Protein AF-A0A0A9WZD1-F1 (afdb_monomer)

Structure (mmCIF, N/CA/C/O backbone):
data_AF-A0A0A9WZD1-F1
#
_entry.id   AF-A0A0A9WZD1-F1
#
loop_
_atom_site.group_PDB
_atom_site.id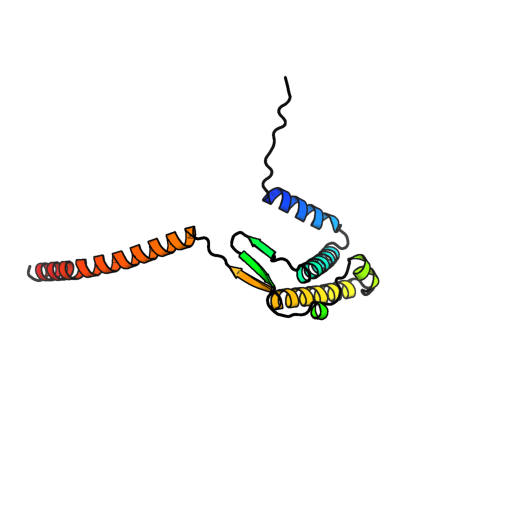
_atom_site.type_symbol
_atom_site.label_atom_id
_atom_site.label_alt_id
_atom_site.label_comp_id
_atom_site.label_asym_id
_atom_site.label_entity_id
_atom_site.label_seq_id
_atom_site.pdbx_PDB_ins_code
_atom_site.Cartn_x
_atom_site.Cartn_y
_atom_site.Cartn_z
_atom_site.occupancy
_atom_site.B_iso_or_equiv
_atom_site.auth_seq_id
_atom_site.auth_comp_id
_atom_site.auth_asym_id
_atom_site.auth_atom_id
_atom_site.pdbx_PDB_model_num
ATOM 1 N N . GLY A 1 1 ? -29.854 -39.584 -22.412 1.00 36.22 1 GLY A N 1
ATOM 2 C CA . GLY A 1 1 ? -29.454 -38.171 -22.484 1.00 36.22 1 GLY A CA 1
ATOM 3 C C . GLY A 1 1 ? -28.720 -37.845 -21.212 1.00 36.22 1 GLY A C 1
ATOM 4 O O . GLY A 1 1 ? -29.290 -38.052 -20.152 1.00 36.22 1 GLY A O 1
ATOM 5 N N . TYR A 1 2 ? -27.455 -37.452 -21.316 1.00 31.97 2 TYR A N 1
ATOM 6 C CA . TYR A 1 2 ? -26.683 -36.944 -20.183 1.00 31.97 2 TYR A CA 1
ATOM 7 C C . TYR A 1 2 ? -26.911 -35.430 -20.087 1.00 31.97 2 TYR A C 1
ATOM 9 O O . TYR A 1 2 ? -26.923 -34.781 -21.136 1.00 31.97 2 TYR A O 1
ATOM 17 N N . PRO A 1 3 ? -27.119 -34.861 -18.890 1.00 45.84 3 PRO A N 1
ATOM 18 C CA . PRO A 1 3 ? -27.197 -33.418 -18.734 1.00 45.84 3 PRO A CA 1
ATOM 19 C C . PRO A 1 3 ? -25.802 -32.812 -18.919 1.00 45.84 3 PRO A C 1
ATOM 21 O O . PRO A 1 3 ? -24.829 -33.246 -18.305 1.00 45.84 3 PRO A O 1
ATOM 24 N N . THR A 1 4 ? -25.716 -31.819 -19.796 1.00 37.06 4 THR A N 1
ATOM 25 C CA . THR A 1 4 ? -24.568 -30.928 -19.952 1.00 37.06 4 THR A CA 1
ATOM 26 C C . THR A 1 4 ? -24.529 -29.980 -18.758 1.00 37.06 4 THR A C 1
ATOM 28 O O . THR A 1 4 ? -25.294 -29.017 -18.716 1.00 37.06 4 THR A O 1
ATOM 31 N N . THR A 1 5 ? -23.662 -30.246 -17.782 1.00 39.97 5 THR A N 1
ATOM 32 C CA . THR A 1 5 ? -23.245 -29.215 -16.828 1.00 39.97 5 THR A CA 1
ATOM 33 C C . THR A 1 5 ? -22.364 -28.246 -17.601 1.00 39.97 5 THR A C 1
ATOM 35 O O . THR A 1 5 ? -21.304 -28.622 -18.095 1.00 39.97 5 THR A O 1
ATOM 38 N N . GLN A 1 6 ? -22.864 -27.032 -17.797 1.00 39.34 6 GLN A N 1
ATOM 39 C CA . GLN A 1 6 ? -22.106 -25.929 -18.362 1.00 39.34 6 GLN A CA 1
ATOM 40 C C . GLN A 1 6 ? -20.984 -25.587 -17.371 1.00 39.34 6 GLN A C 1
ATOM 42 O O . GLN A 1 6 ? -21.258 -25.104 -16.276 1.00 39.34 6 GLN A O 1
ATOM 47 N N . GLU A 1 7 ? -19.736 -25.890 -17.728 1.00 46.19 7 GLU A N 1
ATOM 48 C CA . GLU A 1 7 ? -18.563 -25.234 -17.146 1.00 46.19 7 GLU A CA 1
ATOM 49 C C . GLU A 1 7 ? -18.595 -23.777 -17.618 1.00 46.19 7 GLU A C 1
ATOM 51 O O . GLU A 1 7 ? -18.095 -23.440 -18.693 1.00 46.19 7 GLU A O 1
ATOM 56 N N . GLU A 1 8 ? -19.250 -22.910 -16.845 1.00 46.22 8 GLU A N 1
ATOM 57 C CA . GLU A 1 8 ? -18.926 -21.489 -16.878 1.00 46.22 8 GLU A CA 1
ATOM 58 C C . GLU A 1 8 ? -17.506 -21.360 -16.331 1.00 46.22 8 GLU A C 1
ATOM 60 O O . GLU A 1 8 ? -17.254 -21.584 -15.149 1.00 46.22 8 GLU A O 1
ATOM 65 N N . ALA A 1 9 ? -16.561 -21.074 -17.223 1.00 47.09 9 ALA A N 1
ATOM 66 C CA . ALA A 1 9 ? -15.221 -20.668 -16.850 1.00 47.09 9 ALA A CA 1
ATOM 67 C C . ALA A 1 9 ? -15.330 -19.324 -16.118 1.00 47.09 9 ALA A C 1
ATOM 69 O O . ALA A 1 9 ? -15.285 -18.273 -16.759 1.00 47.09 9 ALA A O 1
ATOM 70 N N . SER A 1 10 ? -15.522 -19.359 -14.795 1.00 48.28 10 SER A N 1
ATOM 71 C CA . SER A 1 10 ? -15.347 -18.177 -13.961 1.00 48.28 10 SER A CA 1
ATOM 72 C C . SER A 1 10 ? -13.922 -17.688 -14.182 1.00 48.28 10 SER A C 1
ATOM 74 O O . SER A 1 10 ? -12.945 -18.443 -14.126 1.00 48.28 10 SER A O 1
ATOM 76 N N . SER A 1 11 ? -13.794 -16.428 -14.577 1.00 64.25 11 SER A N 1
ATOM 77 C CA . SER A 1 11 ? -12.483 -15.844 -14.799 1.00 64.25 11 SER A CA 1
ATOM 78 C C . SER A 1 11 ? -11.710 -15.823 -13.467 1.00 64.25 11 SER A C 1
ATOM 80 O O . SER A 1 11 ? -12.313 -15.610 -12.415 1.00 64.25 11 SER A O 1
ATOM 82 N N . PRO A 1 12 ? -10.369 -15.963 -13.463 1.00 69.38 12 PRO A N 1
ATOM 83 C CA . PRO A 1 12 ? -9.560 -15.867 -12.237 1.00 69.38 12 PRO A CA 1
ATOM 84 C C . PRO A 1 12 ? -9.791 -14.568 -11.445 1.00 69.38 12 PRO A C 1
ATOM 86 O O . PRO A 1 12 ? -9.537 -14.497 -10.243 1.00 69.38 12 PRO A O 1
ATOM 89 N N . LEU A 1 13 ? -10.271 -13.529 -12.134 1.00 76.88 13 LEU A N 1
ATOM 90 C CA . LEU A 1 13 ? -10.695 -12.267 -11.544 1.00 76.88 13 LEU A CA 1
ATOM 91 C C . LEU A 1 13 ? -11.972 -12.422 -10.710 1.00 76.88 13 LEU A C 1
ATOM 93 O O . LEU A 1 13 ? -12.001 -11.915 -9.593 1.00 76.88 13 LEU A O 1
ATOM 97 N N . GLU A 1 14 ? -12.997 -13.120 -11.203 1.00 78.88 14 GLU A N 1
ATOM 98 C CA . GLU A 1 14 ? -14.258 -13.346 -10.478 1.00 78.88 14 GLU A CA 1
ATOM 99 C C . GLU A 1 14 ? -14.034 -14.143 -9.190 1.00 78.88 14 GLU A C 1
ATOM 101 O O . GLU A 1 14 ? -14.507 -13.731 -8.132 1.00 78.88 14 GLU A O 1
ATOM 106 N N . ASP A 1 15 ? -13.208 -15.190 -9.236 1.00 83.25 15 ASP A N 1
ATOM 107 C CA . ASP A 1 15 ? -12.846 -15.969 -8.044 1.00 83.25 15 ASP A CA 1
ATOM 108 C C . ASP A 1 15 ? -12.095 -15.112 -7.002 1.00 83.25 15 ASP A C 1
ATOM 110 O O . ASP A 1 15 ? -12.287 -15.248 -5.783 1.00 83.25 15 ASP A O 1
ATOM 114 N N . GLY A 1 16 ? -11.243 -14.195 -7.477 1.00 82.50 16 GLY A N 1
ATOM 115 C CA . GLY A 1 16 ? -10.527 -13.229 -6.647 1.00 82.50 16 GLY A CA 1
ATOM 116 C C . GLY A 1 16 ? -11.459 -12.202 -6.001 1.00 82.50 16 GLY A C 1
ATOM 117 O O . GLY A 1 16 ? -11.341 -11.930 -4.802 1.00 82.50 16 GLY A O 1
ATOM 118 N N . PHE A 1 17 ? -12.418 -11.674 -6.766 1.00 88.31 17 PHE A N 1
ATOM 119 C CA . PHE A 1 17 ? -13.430 -10.743 -6.268 1.00 88.31 17 PHE A CA 1
ATOM 120 C C . PHE A 1 17 ? -14.358 -11.401 -5.248 1.00 88.31 17 PHE A C 1
ATOM 122 O O . PHE A 1 17 ? -14.597 -10.815 -4.193 1.00 88.31 17 PHE A O 1
ATOM 129 N N . ASP A 1 18 ? -14.805 -12.631 -5.492 1.00 87.88 18 ASP A N 1
ATOM 130 C CA . ASP A 1 18 ? -15.631 -13.392 -4.554 1.00 87.88 18 ASP A CA 1
ATOM 131 C C . ASP A 1 18 ? -14.901 -13.674 -3.241 1.00 87.88 18 ASP A C 1
ATOM 133 O O . ASP A 1 18 ? -15.477 -13.570 -2.154 1.00 87.88 18 ASP A O 1
ATOM 137 N N . SER A 1 19 ? -13.616 -14.014 -3.322 1.00 86.62 19 SER A N 1
ATOM 138 C CA . SER A 1 19 ? -12.786 -14.262 -2.143 1.00 86.62 19 SER A CA 1
ATOM 139 C C . SER A 1 19 ? -12.568 -12.987 -1.328 1.00 86.62 19 SER A C 1
ATOM 141 O O . SER A 1 19 ? -12.721 -13.003 -0.104 1.00 86.62 19 SER A O 1
ATOM 143 N N . ALA A 1 20 ? -12.269 -11.869 -1.995 1.00 86.00 20 ALA A N 1
ATOM 144 C CA . ALA A 1 20 ? -12.147 -10.566 -1.348 1.00 86.00 20 ALA A CA 1
ATOM 145 C C . ALA A 1 20 ? -13.479 -10.131 -0.722 1.00 86.00 20 ALA A C 1
ATOM 147 O O . ALA A 1 20 ? -13.511 -9.685 0.423 1.00 86.00 20 ALA A O 1
ATOM 148 N N . TYR A 1 21 ? -14.593 -10.329 -1.427 1.00 87.19 21 TYR A N 1
ATOM 149 C CA . TYR A 1 21 ? -15.923 -9.997 -0.933 1.00 87.19 21 TYR A CA 1
ATOM 150 C C . TYR A 1 21 ? -16.301 -10.820 0.303 1.00 87.19 21 TYR A C 1
ATOM 152 O O . TYR A 1 21 ? -16.738 -10.253 1.303 1.00 87.19 21 TYR A O 1
ATOM 160 N N . LYS A 1 22 ? -16.052 -12.136 0.294 1.00 86.06 22 LYS A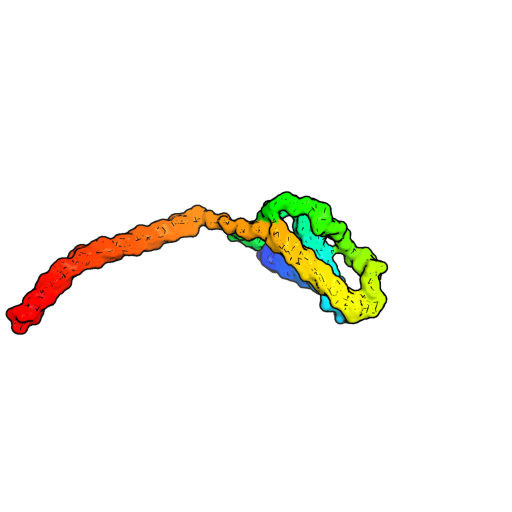 N 1
ATOM 161 C CA . LYS A 1 22 ? -16.246 -13.012 1.465 1.00 86.06 22 LYS A CA 1
ATOM 162 C C . LYS A 1 22 ? -15.367 -12.589 2.642 1.00 86.06 22 LYS A C 1
ATOM 164 O O . LYS A 1 22 ? -15.824 -12.582 3.786 1.00 86.06 22 LYS A O 1
ATOM 169 N N . TRP A 1 23 ? -14.120 -12.200 2.375 1.00 87.00 23 TRP A N 1
ATOM 170 C CA . TRP A 1 23 ? -13.216 -11.684 3.402 1.00 87.00 23 TRP A CA 1
ATOM 171 C C . TRP A 1 23 ? -13.730 -10.376 4.012 1.00 87.00 23 TRP A C 1
ATOM 173 O O . TRP A 1 23 ? -13.670 -10.209 5.225 1.00 87.00 23 TRP A O 1
ATOM 183 N N . VAL A 1 24 ? -14.297 -9.477 3.209 1.00 86.88 24 VAL A N 1
ATOM 184 C CA . VAL A 1 24 ? -14.895 -8.227 3.692 1.00 86.88 24 VAL A CA 1
ATOM 185 C C . VAL A 1 24 ? -16.194 -8.487 4.466 1.00 86.88 24 VAL A C 1
ATOM 187 O O . VAL A 1 24 ? -16.355 -7.989 5.579 1.00 86.88 24 VAL A O 1
ATOM 190 N N . GLN A 1 25 ? -17.100 -9.317 3.939 1.00 85.62 25 GLN A N 1
ATOM 191 C CA . GLN A 1 25 ? -18.352 -9.682 4.617 1.00 85.62 25 GLN A CA 1
ATOM 192 C C . GLN A 1 25 ? -18.118 -10.345 5.976 1.00 85.62 25 GLN A C 1
ATOM 194 O O . GLN A 1 25 ? -18.899 -10.155 6.907 1.00 85.62 25 GLN A O 1
ATOM 199 N N . GLY A 1 26 ? -17.019 -11.089 6.121 1.00 83.62 26 GLY A N 1
ATOM 200 C CA . GLY A 1 26 ? -16.656 -11.716 7.385 1.00 83.62 26 GLY A CA 1
ATOM 201 C C . GLY A 1 26 ? -16.361 -10.738 8.529 1.00 83.62 26 GLY A C 1
ATOM 202 O O . GLY A 1 26 ? -16.072 -11.220 9.621 1.00 83.62 26 GLY A O 1
ATOM 203 N N . CYS A 1 27 ? -16.379 -9.418 8.303 1.00 83.25 27 CYS A N 1
ATOM 204 C CA . CYS A 1 27 ? -16.178 -8.405 9.340 1.00 83.25 27 CYS A CA 1
ATOM 205 C C . CYS A 1 27 ? -17.455 -7.903 10.038 1.00 83.25 27 CYS A C 1
ATOM 207 O O . CYS A 1 27 ? -17.337 -7.224 11.055 1.00 83.25 27 CYS A O 1
ATOM 209 N N . GLY A 1 28 ? -18.656 -8.280 9.583 1.00 79.88 28 GLY A N 1
ATOM 210 C CA . GLY A 1 28 ? -19.920 -7.874 10.218 1.00 79.88 28 GLY A CA 1
ATOM 211 C C . GLY A 1 28 ? -20.168 -6.353 10.240 1.00 79.88 28 GLY A C 1
ATOM 212 O O . GLY A 1 28 ? -19.312 -5.557 9.866 1.00 79.88 28 GLY A O 1
AT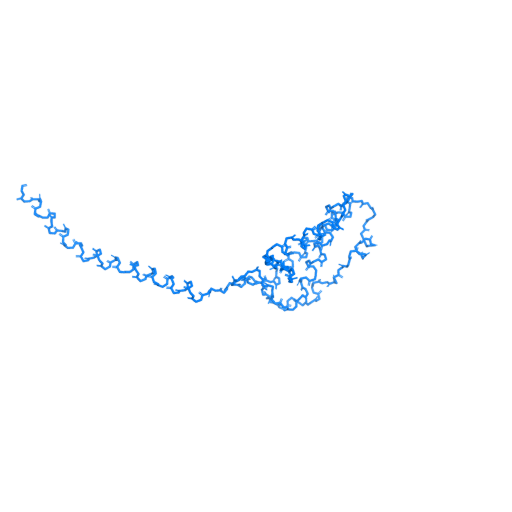OM 213 N N . ASP A 1 29 ? -21.362 -5.935 10.677 1.00 73.75 29 ASP A N 1
ATOM 214 C CA . ASP A 1 29 ? -21.805 -4.535 10.523 1.00 73.75 29 ASP A CA 1
ATOM 215 C C . ASP A 1 29 ? -21.362 -3.587 11.649 1.00 73.75 29 ASP A C 1
ATOM 217 O O . ASP A 1 29 ? -21.203 -2.390 11.420 1.00 73.75 29 ASP A O 1
ATOM 221 N N . LYS A 1 30 ? -21.197 -4.082 12.884 1.00 64.69 30 LYS A N 1
ATOM 222 C CA . LYS A 1 30 ? -21.066 -3.204 14.066 1.00 64.69 30 LYS A CA 1
ATOM 223 C C . LYS A 1 30 ? -19.681 -2.587 14.255 1.00 64.69 30 LYS A C 1
ATOM 225 O O . LYS A 1 30 ? -19.602 -1.517 14.837 1.00 64.69 30 LYS A O 1
ATOM 230 N N . ASP A 1 31 ? -18.637 -3.200 13.703 1.00 77.62 31 ASP A N 1
ATOM 231 C CA . ASP A 1 31 ? -17.243 -2.746 13.829 1.00 77.62 31 ASP A CA 1
ATOM 232 C C . ASP A 1 31 ? -16.459 -3.011 12.537 1.00 77.62 31 ASP A C 1
ATOM 234 O O . ASP A 1 31 ? -15.293 -3.414 12.546 1.00 77.62 31 ASP A O 1
ATOM 238 N N . PHE A 1 32 ? -17.122 -2.805 11.397 1.00 86.50 32 PHE A N 1
ATOM 239 C CA . PHE A 1 32 ? -16.599 -3.146 10.076 1.00 86.50 32 PHE A CA 1
ATOM 240 C C . PHE A 1 32 ? -15.214 -2.537 9.809 1.00 86.50 32 PHE A C 1
ATOM 242 O O . PHE A 1 32 ? -14.290 -3.240 9.401 1.00 86.50 32 PHE A O 1
ATOM 249 N N . GLY A 1 33 ? -15.056 -1.236 10.084 1.00 87.19 33 GLY A N 1
ATOM 250 C CA . GLY A 1 33 ? -13.799 -0.517 9.866 1.00 87.19 33 GLY A CA 1
ATOM 251 C C . GLY A 1 33 ? -12.660 -1.061 10.726 1.00 87.19 33 GLY A C 1
ATOM 252 O O . GLY A 1 33 ? -11.588 -1.369 10.206 1.00 87.19 33 GLY A O 1
ATOM 253 N N . LEU A 1 34 ? -12.915 -1.256 12.020 1.00 87.62 34 LEU A N 1
ATOM 254 C CA . LEU A 1 34 ? -11.927 -1.785 12.955 1.00 87.62 34 LEU A CA 1
ATOM 255 C C . LEU A 1 34 ? -11.532 -3.223 12.598 1.00 87.62 34 LEU A C 1
ATOM 257 O O . LEU A 1 34 ? -10.345 -3.528 12.522 1.00 87.62 34 LEU A O 1
ATOM 261 N N . CYS A 1 35 ? -12.499 -4.102 12.314 1.00 89.00 35 CYS A N 1
ATOM 262 C CA . CYS A 1 35 ? -12.218 -5.472 11.881 1.00 89.00 35 CYS A CA 1
ATOM 263 C C . CYS A 1 35 ? -11.343 -5.503 10.626 1.00 89.00 35 CYS A C 1
ATOM 265 O O . CYS A 1 35 ? -10.351 -6.234 10.569 1.00 89.00 35 CYS A O 1
ATOM 267 N N . LEU A 1 36 ? -11.662 -4.663 9.641 1.00 91.06 36 LEU A N 1
ATOM 268 C CA . LEU A 1 36 ? -10.919 -4.609 8.392 1.00 91.06 36 LEU A CA 1
ATOM 269 C C . LEU A 1 36 ? -9.484 -4.116 8.615 1.00 91.06 36 LEU A C 1
ATOM 271 O O . LEU A 1 36 ? -8.554 -4.697 8.056 1.00 91.06 36 LEU A O 1
ATOM 275 N N . LYS A 1 37 ? -9.282 -3.126 9.497 1.00 91.31 37 LYS A N 1
ATOM 276 C CA . LYS A 1 37 ? -7.946 -2.682 9.924 1.00 91.31 37 LYS A CA 1
ATOM 277 C C . LYS A 1 37 ? -7.170 -3.798 10.631 1.00 91.31 37 LYS A C 1
ATOM 279 O O . LYS A 1 37 ? -6.010 -4.025 10.296 1.00 91.31 37 LYS A O 1
ATOM 284 N N . MET A 1 38 ? -7.794 -4.533 11.557 1.00 89.25 38 MET A N 1
ATOM 285 C CA . MET A 1 38 ? -7.144 -5.650 12.260 1.00 89.25 38 MET A CA 1
ATOM 286 C C . MET A 1 38 ? -6.727 -6.759 11.286 1.00 89.25 38 MET A C 1
ATOM 288 O O . MET A 1 38 ? -5.586 -7.223 11.324 1.00 89.25 38 MET A O 1
ATOM 292 N N . ARG A 1 39 ? -7.607 -7.139 10.353 1.00 90.75 39 ARG A N 1
ATOM 293 C CA . ARG A 1 39 ? -7.274 -8.140 9.333 1.00 90.75 39 ARG A CA 1
ATOM 294 C C . ARG A 1 39 ? -6.212 -7.653 8.356 1.00 90.75 39 ARG A C 1
ATOM 296 O O . ARG A 1 39 ? -5.342 -8.439 7.980 1.00 90.75 39 ARG A O 1
ATOM 303 N N . ALA A 1 40 ? -6.258 -6.380 7.960 1.00 91.06 40 ALA A N 1
ATOM 304 C CA . ALA A 1 40 ? -5.228 -5.764 7.131 1.00 91.06 40 ALA A CA 1
ATOM 305 C C . ALA A 1 40 ? -3.868 -5.792 7.838 1.00 91.06 40 ALA A C 1
ATOM 307 O O . ALA A 1 40 ? -2.880 -6.207 7.235 1.00 91.06 40 ALA A O 1
ATOM 308 N N . LEU A 1 41 ? -3.823 -5.451 9.130 1.00 89.88 41 LEU A N 1
ATOM 309 C CA . LEU A 1 41 ? -2.604 -5.520 9.933 1.00 89.88 41 LEU A CA 1
ATOM 310 C C . LEU A 1 41 ? -2.044 -6.942 9.954 1.00 89.88 41 LEU A C 1
ATOM 312 O O . LEU A 1 41 ? -0.879 -7.146 9.619 1.00 89.88 41 LEU A O 1
ATOM 316 N N . THR A 1 42 ? -2.876 -7.938 10.267 1.00 89.06 42 THR A N 1
ATOM 317 C CA . THR A 1 42 ? -2.453 -9.342 10.263 1.00 89.06 42 THR A CA 1
ATOM 318 C C . THR A 1 42 ? -1.987 -9.798 8.873 1.00 89.06 42 THR A C 1
ATOM 320 O O . THR A 1 42 ? -1.053 -10.596 8.761 1.00 89.06 42 THR A O 1
ATOM 323 N N . TYR A 1 43 ? -2.610 -9.309 7.799 1.00 89.62 43 TYR A N 1
ATOM 324 C CA . TYR A 1 43 ? -2.199 -9.617 6.431 1.00 89.62 43 TYR A CA 1
ATOM 325 C C . TYR A 1 43 ? -0.815 -9.043 6.105 1.00 89.62 43 TYR A C 1
ATOM 327 O O . TYR A 1 43 ? 0.055 -9.788 5.652 1.00 89.62 43 TYR A O 1
ATOM 335 N N . VAL A 1 44 ? -0.578 -7.759 6.392 1.00 89.62 44 VAL A N 1
ATOM 336 C CA . VAL A 1 44 ? 0.724 -7.104 6.175 1.00 89.62 44 VAL A CA 1
ATOM 337 C C . VAL A 1 44 ? 1.809 -7.759 7.033 1.00 89.62 44 VAL A C 1
ATOM 339 O O . VAL A 1 44 ? 2.898 -8.047 6.537 1.00 89.62 44 VAL A O 1
ATOM 342 N N . ASP A 1 45 ? 1.496 -8.102 8.284 1.00 88.31 45 ASP A N 1
ATOM 343 C CA . ASP A 1 45 ? 2.402 -8.842 9.167 1.00 88.31 45 ASP A CA 1
ATOM 344 C C . ASP A 1 45 ? 2.815 -10.193 8.584 1.00 88.31 45 ASP A C 1
ATOM 346 O O . ASP A 1 45 ? 3.982 -10.590 8.668 1.00 88.31 45 ASP A O 1
ATOM 350 N N . ARG A 1 46 ? 1.872 -10.918 7.975 1.00 87.00 46 ARG A N 1
ATOM 351 C CA . ARG A 1 46 ? 2.171 -12.172 7.274 1.00 87.00 46 ARG A CA 1
ATOM 352 C C . ARG A 1 46 ? 3.002 -11.917 6.019 1.00 87.00 46 ARG A C 1
ATOM 354 O O . ARG A 1 46 ? 3.960 -12.656 5.794 1.00 87.00 46 ARG A O 1
ATOM 361 N N . ALA A 1 47 ? 2.680 -10.884 5.241 1.00 85.81 47 ALA A N 1
ATOM 362 C CA . ALA A 1 47 ? 3.397 -10.527 4.017 1.00 85.81 47 ALA A CA 1
ATOM 363 C C . ALA A 1 47 ? 4.874 -10.190 4.291 1.00 85.81 47 ALA A C 1
ATOM 365 O O . ALA A 1 47 ? 5.750 -10.763 3.653 1.00 85.81 47 ALA A O 1
ATOM 366 N N . LEU A 1 48 ? 5.166 -9.398 5.330 1.00 84.38 48 LEU A N 1
ATOM 367 C CA . LEU A 1 48 ? 6.525 -9.062 5.801 1.00 84.38 48 LEU A CA 1
ATOM 368 C C . LEU A 1 48 ? 7.434 -10.274 6.086 1.00 84.38 48 LEU A C 1
ATOM 370 O O . LEU A 1 48 ? 8.665 -10.162 6.177 1.00 84.38 48 LEU A O 1
ATOM 374 N N . ARG A 1 49 ? 6.825 -11.436 6.323 1.00 79.94 49 ARG A N 1
ATOM 375 C CA . ARG A 1 49 ? 7.496 -12.662 6.764 1.00 79.94 49 ARG A CA 1
ATOM 376 C C . ARG A 1 49 ? 7.609 -13.708 5.673 1.00 79.94 49 ARG A C 1
ATOM 378 O O . ARG A 1 49 ? 8.365 -14.666 5.859 1.00 79.94 49 ARG A O 1
ATOM 385 N N . ARG A 1 50 ? 6.873 -13.550 4.572 1.00 81.19 50 ARG A N 1
ATOM 386 C CA . ARG A 1 50 ? 7.010 -14.441 3.426 1.00 81.19 50 ARG A CA 1
ATOM 387 C C . ARG A 1 50 ? 8.441 -14.310 2.884 1.00 81.19 50 ARG A C 1
ATOM 389 O O . ARG A 1 50 ? 8.949 -13.195 2.765 1.00 81.19 50 ARG A O 1
ATOM 396 N N . PRO A 1 51 ? 9.141 -15.433 2.663 1.00 69.88 51 PRO A N 1
ATOM 397 C CA . PRO A 1 51 ? 10.439 -15.411 1.998 1.00 69.88 51 PRO A CA 1
ATOM 398 C C . PRO A 1 51 ? 10.295 -15.225 0.483 1.00 69.88 51 PRO A C 1
ATOM 400 O O . PRO A 1 51 ? 11.259 -14.843 -0.170 1.00 69.88 51 PRO A O 1
ATOM 403 N N . ASP A 1 52 ? 9.108 -15.511 -0.050 1.00 76.44 52 ASP A N 1
ATOM 404 C CA . ASP A 1 52 ? 8.824 -15.533 -1.476 1.00 76.44 52 ASP A CA 1
ATOM 405 C C . ASP A 1 52 ? 8.582 -14.123 -2.022 1.00 76.44 52 ASP A C 1
ATOM 407 O O . ASP A 1 52 ? 8.059 -13.248 -1.326 1.00 76.44 52 ASP A O 1
ATOM 411 N N . ASN A 1 53 ? 8.940 -13.920 -3.290 1.00 82.19 53 ASN A N 1
ATOM 412 C CA . ASN A 1 53 ? 8.617 -12.696 -4.014 1.00 82.19 53 ASN A CA 1
ATOM 413 C C . ASN A 1 53 ? 7.098 -12.586 -4.181 1.00 82.19 53 ASN A C 1
ATOM 415 O O . ASN A 1 53 ? 6.425 -13.572 -4.480 1.00 82.19 53 ASN A O 1
ATOM 419 N N . ILE A 1 54 ? 6.563 -11.380 -4.010 1.00 85.69 54 ILE A N 1
ATOM 420 C CA . ILE A 1 54 ? 5.132 -11.126 -4.177 1.00 85.69 54 ILE A CA 1
ATOM 421 C C . ILE A 1 54 ? 4.915 -10.671 -5.618 1.00 85.69 54 ILE A C 1
ATOM 423 O O . ILE A 1 54 ? 5.232 -9.536 -5.973 1.00 85.69 54 ILE A O 1
ATOM 427 N N . GLU A 1 55 ? 4.402 -11.563 -6.459 1.00 86.31 55 GLU A N 1
ATOM 428 C CA . GLU A 1 55 ? 3.989 -11.236 -7.825 1.00 86.31 55 GLU A CA 1
ATOM 429 C C . GLU A 1 55 ? 2.676 -10.449 -7.778 1.00 86.31 55 GLU A C 1
ATOM 431 O O . GLU A 1 55 ? 1.664 -10.933 -7.273 1.00 86.31 55 GLU A O 1
ATOM 436 N N . VAL A 1 56 ? 2.709 -9.201 -8.248 1.00 86.56 56 VAL A N 1
ATOM 437 C CA . VAL A 1 56 ? 1.538 -8.310 -8.248 1.00 86.56 56 VAL A CA 1
ATOM 438 C C . VAL A 1 56 ? 0.772 -8.464 -9.556 1.00 86.56 56 VAL A C 1
ATOM 440 O O . VAL A 1 56 ? -0.452 -8.542 -9.566 1.00 86.56 56 VAL A O 1
ATOM 443 N N . THR A 1 57 ? 1.502 -8.486 -10.667 1.00 86.38 57 THR A N 1
ATOM 444 C CA . THR A 1 57 ? 0.978 -8.723 -12.012 1.00 86.38 57 THR A CA 1
ATOM 445 C C . THR A 1 57 ? 2.112 -9.217 -12.907 1.00 86.38 57 THR A C 1
ATOM 447 O O . THR A 1 57 ? 3.270 -9.259 -12.479 1.00 86.38 57 THR A O 1
ATOM 450 N N . ASP A 1 58 ? 1.801 -9.580 -14.148 1.00 84.62 58 ASP A N 1
ATOM 451 C CA . ASP A 1 58 ? 2.811 -10.009 -15.107 1.00 84.62 58 ASP A CA 1
ATOM 452 C C . ASP A 1 58 ? 3.885 -8.926 -15.290 1.00 84.62 58 ASP A C 1
ATOM 454 O O . ASP A 1 58 ? 3.601 -7.751 -15.539 1.00 84.62 58 ASP A O 1
ATOM 458 N N . GLY A 1 59 ? 5.139 -9.321 -15.083 1.00 82.94 59 GLY A N 1
ATOM 459 C CA . GLY A 1 59 ? 6.287 -8.424 -15.125 1.00 82.94 59 GLY A CA 1
ATOM 460 C C . GLY A 1 59 ? 6.438 -7.463 -13.937 1.00 82.94 59 GLY A C 1
ATOM 461 O O . GLY A 1 59 ? 7.376 -6.669 -13.952 1.00 82.94 59 GLY A O 1
ATOM 462 N N . VAL A 1 60 ? 5.593 -7.508 -12.900 1.00 89.69 60 VAL A N 1
ATOM 463 C CA . VAL A 1 60 ? 5.734 -6.663 -11.697 1.00 89.69 60 VAL A CA 1
ATOM 464 C C . VAL A 1 60 ? 5.737 -7.522 -10.438 1.00 89.69 60 VAL A C 1
ATOM 466 O O . VAL A 1 60 ? 4.726 -8.109 -10.055 1.00 89.69 60 VAL A O 1
ATOM 469 N N . SER A 1 61 ? 6.867 -7.535 -9.739 1.00 90.56 61 SER A N 1
ATOM 470 C CA . SER A 1 61 ? 7.035 -8.284 -8.492 1.00 90.56 61 SER A CA 1
ATOM 471 C C . SER A 1 61 ? 7.661 -7.420 -7.408 1.00 90.56 61 SER A C 1
ATOM 473 O O . SER A 1 61 ? 8.580 -6.654 -7.680 1.00 90.56 61 SER A O 1
ATOM 475 N N . LEU A 1 62 ? 7.214 -7.567 -6.169 1.00 89.38 62 LEU A N 1
ATOM 476 C CA . LEU A 1 62 ? 7.876 -7.008 -4.997 1.00 89.38 62 LEU A CA 1
ATOM 477 C C . LEU A 1 62 ? 8.872 -8.043 -4.477 1.00 89.38 62 LEU A C 1
ATOM 479 O O . LEU A 1 62 ? 8.499 -9.149 -4.084 1.00 89.38 62 LEU A O 1
ATOM 483 N N . VAL A 1 63 ? 10.148 -7.679 -4.499 1.00 88.62 63 VAL A N 1
ATOM 484 C CA . VAL A 1 63 ? 11.267 -8.533 -4.106 1.00 88.62 63 VAL A CA 1
ATOM 485 C C . VAL A 1 63 ? 11.826 -8.008 -2.801 1.00 88.62 63 VAL A C 1
ATOM 487 O O . VAL A 1 63 ? 12.090 -6.814 -2.669 1.00 88.62 63 VAL A O 1
ATOM 490 N N . ARG A 1 64 ? 12.037 -8.894 -1.832 1.00 84.69 64 ARG A N 1
ATOM 491 C CA . ARG A 1 64 ? 12.657 -8.510 -0.568 1.00 84.69 64 ARG A CA 1
ATOM 492 C C . ARG A 1 64 ? 14.097 -8.060 -0.812 1.00 84.69 64 ARG A C 1
ATOM 494 O O . ARG A 1 64 ? 14.910 -8.805 -1.355 1.00 84.69 64 ARG A O 1
ATOM 501 N N . THR A 1 65 ? 14.418 -6.850 -0.384 1.00 74.62 65 THR A N 1
ATOM 502 C CA . THR A 1 65 ? 15.734 -6.236 -0.545 1.00 74.62 65 THR A CA 1
ATOM 503 C C . THR A 1 65 ? 16.266 -5.799 0.805 1.00 74.62 65 THR A C 1
ATOM 505 O O . THR A 1 65 ? 15.646 -4.996 1.492 1.00 74.62 65 THR A O 1
ATOM 508 N N . GLY A 1 66 ? 17.436 -6.317 1.165 1.00 62.81 66 GLY A N 1
ATOM 509 C CA . GLY A 1 66 ? 18.150 -5.945 2.380 1.00 62.81 66 GLY A CA 1
ATOM 510 C C . GLY A 1 66 ? 18.125 -7.016 3.467 1.00 62.81 66 GLY A C 1
ATOM 511 O O . GLY A 1 66 ? 17.183 -7.798 3.606 1.00 62.81 66 GLY A O 1
ATOM 512 N N . GLU A 1 67 ? 19.179 -7.003 4.280 1.00 56.06 67 GLU A N 1
ATOM 513 C CA . GLU A 1 67 ? 19.301 -7.754 5.532 1.00 56.06 67 GLU A CA 1
ATOM 514 C C . GLU A 1 67 ? 18.436 -7.135 6.643 1.00 56.06 67 GLU A C 1
ATOM 516 O O . GLU A 1 67 ? 18.858 -7.060 7.794 1.00 56.06 67 GLU A O 1
ATOM 521 N N . VAL A 1 68 ? 17.220 -6.663 6.329 1.00 55.56 68 VAL A N 1
ATOM 522 C CA . VAL A 1 68 ? 16.254 -6.315 7.377 1.00 55.56 68 VAL A CA 1
ATOM 523 C C . VAL A 1 68 ? 15.903 -7.634 8.050 1.00 55.56 68 VAL A C 1
ATOM 525 O O . VAL A 1 68 ? 15.111 -8.437 7.532 1.00 55.56 68 VAL A O 1
ATOM 528 N N . SER A 1 69 ? 16.615 -7.917 9.142 1.00 56.00 69 SER A N 1
ATOM 529 C CA . SER A 1 69 ? 16.536 -9.174 9.859 1.00 56.00 69 SER A CA 1
ATOM 530 C C . SER A 1 69 ? 15.084 -9.391 10.266 1.00 56.00 69 SER A C 1
ATOM 532 O O . SER A 1 69 ? 14.351 -8.453 10.590 1.00 56.00 69 SER A O 1
ATOM 534 N N . ARG A 1 70 ? 14.623 -10.648 10.231 1.00 59.34 70 ARG A N 1
ATOM 535 C CA . ARG A 1 70 ? 13.259 -11.018 10.666 1.00 59.34 70 ARG A CA 1
ATOM 536 C C . ARG A 1 70 ? 12.917 -10.468 12.063 1.00 59.34 70 ARG A C 1
ATOM 538 O O . ARG A 1 70 ? 11.743 -10.351 12.395 1.00 59.34 70 ARG A O 1
ATOM 545 N N . GLU A 1 71 ? 13.940 -10.118 12.833 1.00 58.03 71 GLU A N 1
ATOM 546 C CA . GLU A 1 71 ? 13.916 -9.519 14.162 1.00 58.03 71 GLU A CA 1
ATOM 547 C C . GLU A 1 71 ? 13.376 -8.076 14.164 1.00 58.03 71 GLU A C 1
ATOM 549 O O . GLU A 1 71 ? 12.566 -7.748 15.029 1.00 58.03 71 GLU A O 1
ATOM 554 N N . MET A 1 72 ? 13.712 -7.236 13.172 1.00 61.78 72 MET A N 1
ATOM 555 C CA . MET A 1 72 ? 13.177 -5.862 13.058 1.00 61.78 72 MET A CA 1
ATOM 556 C C . MET A 1 72 ? 11.676 -5.829 12.734 1.00 61.78 72 MET A C 1
ATOM 558 O O . MET A 1 72 ? 10.973 -4.881 13.086 1.00 61.78 72 MET A O 1
ATOM 562 N N . ASN A 1 73 ? 11.154 -6.890 12.117 1.00 67.81 73 ASN A N 1
ATOM 563 C CA . ASN A 1 73 ? 9.737 -7.003 11.766 1.00 67.81 73 ASN A CA 1
ATOM 564 C C . ASN A 1 73 ? 8.866 -7.484 12.944 1.00 67.81 73 ASN A C 1
ATOM 566 O O . ASN A 1 73 ? 7.672 -7.705 12.760 1.00 67.81 73 ASN A O 1
ATOM 570 N N . GLY A 1 74 ? 9.420 -7.662 14.152 1.00 69.56 74 GLY A N 1
ATOM 571 C CA . GLY A 1 74 ? 8.667 -8.046 15.353 1.00 69.56 74 GLY A CA 1
ATOM 572 C C . GLY A 1 74 ? 7.897 -9.371 15.229 1.00 69.56 74 GLY A C 1
ATOM 573 O O . GLY A 1 74 ? 8.082 -10.145 14.283 1.00 69.56 74 GLY A O 1
ATOM 574 N N . ARG A 1 75 ? 7.006 -9.660 16.195 1.00 74.44 75 ARG A N 1
ATOM 575 C CA . ARG A 1 75 ? 6.080 -10.807 16.116 1.00 74.44 75 ARG A CA 1
ATOM 576 C C . ARG A 1 75 ? 4.848 -10.476 15.254 1.00 74.44 75 ARG A C 1
ATOM 578 O O . ARG A 1 75 ? 4.443 -9.317 15.237 1.00 74.44 75 ARG A O 1
ATOM 585 N N . ALA A 1 76 ? 4.288 -11.466 14.551 1.00 76.62 76 ALA A N 1
ATOM 586 C CA . ALA A 1 76 ? 3.003 -11.321 13.866 1.00 76.62 76 ALA A CA 1
ATOM 587 C C . ALA A 1 76 ? 1.911 -11.489 14.901 1.00 76.62 76 ALA A C 1
ATOM 589 O O . ALA A 1 76 ? 2.024 -12.368 15.760 1.00 76.62 76 ALA A O 1
ATOM 590 N N . LEU A 1 77 ? 0.882 -10.665 14.789 1.00 80.62 77 LEU A N 1
ATOM 591 C CA . LEU A 1 77 ? -0.230 -10.672 15.719 1.00 80.62 77 LEU A CA 1
ATOM 592 C C . LEU A 1 77 ? -1.467 -11.265 15.052 1.00 80.62 77 LEU A C 1
ATOM 594 O O . LEU A 1 77 ? -1.823 -10.916 13.921 1.00 80.62 77 LEU A O 1
ATOM 598 N N . SER A 1 78 ? -2.110 -12.192 15.755 1.00 79.44 78 SER A N 1
ATOM 599 C CA . SER A 1 78 ? -3.435 -12.687 15.384 1.00 79.44 78 SER A CA 1
ATOM 600 C C . SER A 1 78 ? -4.535 -11.722 15.837 1.00 79.44 78 SER A C 1
ATOM 602 O O . SER A 1 78 ? -4.342 -10.959 16.782 1.00 79.44 78 SER A O 1
ATOM 604 N N . GLU A 1 79 ? -5.705 -11.785 15.196 1.00 76.88 79 GLU A N 1
ATOM 605 C CA . GLU A 1 79 ? -6.889 -11.000 15.588 1.00 76.88 79 GLU A CA 1
ATOM 606 C C . GLU A 1 79 ? -7.220 -11.200 17.079 1.00 76.88 79 GLU A C 1
ATOM 608 O O . GLU A 1 79 ? -7.392 -10.230 17.810 1.00 76.88 79 GLU A O 1
ATOM 613 N N . ALA A 1 80 ? -7.169 -12.446 17.565 1.00 78.38 80 ALA A N 1
ATOM 614 C CA . ALA A 1 80 ? -7.411 -12.777 18.970 1.00 78.38 80 ALA A CA 1
ATOM 615 C C . ALA A 1 80 ? -6.359 -12.187 19.932 1.00 78.38 80 ALA A C 1
ATOM 617 O O . ALA A 1 80 ? -6.672 -11.838 21.069 1.00 78.38 80 ALA A O 1
ATOM 618 N N . GLU A 1 81 ? -5.098 -12.070 19.512 1.00 76.50 81 GLU A N 1
ATOM 619 C CA . GLU A 1 81 ? -4.075 -11.387 20.314 1.00 76.50 81 GLU A CA 1
ATOM 620 C C . GLU A 1 81 ? -4.276 -9.875 20.314 1.00 76.50 81 GLU A C 1
ATOM 622 O O . GLU A 1 81 ? -4.060 -9.238 21.343 1.00 76.50 81 GLU A O 1
ATOM 627 N N . LEU A 1 82 ? -4.706 -9.299 19.191 1.00 78.81 82 LEU A N 1
ATOM 628 C CA . LEU A 1 82 ? -5.053 -7.886 19.106 1.00 78.81 82 LEU A CA 1
ATOM 629 C C . LEU A 1 82 ? -6.199 -7.553 20.067 1.00 78.81 82 LEU A C 1
ATOM 631 O O . LEU A 1 82 ? -6.076 -6.644 20.878 1.00 78.81 82 LEU A O 1
ATOM 635 N N . GLU A 1 83 ? -7.271 -8.341 20.075 1.00 76.50 83 GLU A N 1
ATOM 636 C CA . GLU A 1 83 ? -8.408 -8.117 20.977 1.00 76.50 83 GLU A CA 1
ATOM 637 C C . GLU A 1 83 ? -8.042 -8.171 22.464 1.00 76.50 83 GLU A C 1
ATOM 639 O O . GLU A 1 83 ? -8.626 -7.442 23.262 1.00 76.50 83 GLU A O 1
ATOM 644 N N . ASN A 1 84 ? -7.059 -8.996 22.832 1.00 78.00 84 ASN A N 1
ATOM 645 C CA . ASN A 1 84 ? -6.600 -9.129 24.215 1.00 78.00 84 ASN A CA 1
ATOM 646 C C . ASN A 1 84 ? -5.516 -8.116 24.615 1.00 78.00 84 ASN A C 1
ATOM 648 O O . ASN A 1 84 ? -5.298 -7.906 25.807 1.00 78.00 84 ASN A O 1
ATOM 652 N N . SER A 1 85 ? -4.793 -7.544 23.648 1.00 74.44 85 SER A N 1
ATOM 653 C CA . SER A 1 85 ? -3.648 -6.656 23.899 1.00 74.44 85 SER A CA 1
ATOM 654 C C . SER A 1 85 ? -3.978 -5.171 23.770 1.00 74.44 85 SER A C 1
ATOM 656 O O . SER A 1 85 ? -3.267 -4.347 24.343 1.00 74.44 85 SER A O 1
ATOM 658 N N . LEU A 1 86 ? -5.043 -4.836 23.040 1.00 78.69 86 LEU A N 1
ATOM 659 C CA . LEU A 1 86 ? -5.472 -3.465 22.798 1.00 78.69 86 LEU A CA 1
ATOM 660 C C . LEU A 1 86 ? -6.351 -2.915 23.947 1.00 78.69 86 LEU A C 1
ATOM 662 O O . LEU A 1 86 ? -6.942 -3.690 24.707 1.00 78.69 86 LEU A O 1
ATOM 666 N N . PRO A 1 87 ? -6.476 -1.578 24.071 1.00 76.12 87 PRO A N 1
ATOM 667 C CA . PRO A 1 87 ? -7.410 -0.924 24.986 1.00 76.12 87 PRO A CA 1
ATOM 668 C C . PRO A 1 87 ? -8.851 -1.429 24.840 1.00 76.12 87 PRO A C 1
ATOM 670 O O . PRO A 1 87 ? -9.280 -1.846 23.763 1.00 76.12 87 PRO A O 1
ATOM 673 N N . LYS A 1 88 ? -9.616 -1.371 25.938 1.00 76.69 88 LYS A N 1
ATOM 674 C CA . LYS A 1 88 ? -11.043 -1.741 25.935 1.00 76.69 88 LYS A CA 1
ATOM 675 C C . LYS A 1 88 ? -11.923 -0.672 25.288 1.00 76.69 88 LYS A C 1
ATOM 677 O O . LYS A 1 88 ? -13.000 -1.001 24.797 1.00 76.69 88 LYS A O 1
ATOM 682 N N . ASP A 1 89 ? -11.468 0.577 25.296 1.00 83.06 89 ASP A N 1
ATOM 683 C CA . ASP A 1 89 ? -12.132 1.697 24.642 1.00 83.06 89 ASP A CA 1
ATOM 684 C C . ASP A 1 89 ? -11.978 1.597 23.120 1.00 83.06 89 ASP A C 1
ATOM 686 O O . ASP A 1 89 ? -10.880 1.394 22.599 1.00 83.06 89 ASP A O 1
ATOM 690 N N . ALA A 1 90 ? -13.095 1.714 22.400 1.00 78.12 90 ALA A N 1
ATOM 691 C CA . ALA A 1 90 ? -13.147 1.450 20.963 1.00 78.12 90 ALA A CA 1
ATOM 692 C C . ALA A 1 90 ? -12.330 2.456 20.132 1.00 78.12 90 ALA A C 1
ATOM 694 O O . ALA A 1 90 ? -11.673 2.052 19.175 1.00 78.12 90 ALA A O 1
ATOM 695 N N . GLU A 1 91 ? -12.333 3.740 20.508 1.00 81.94 91 GLU A N 1
ATOM 696 C CA . GLU A 1 91 ? -11.562 4.777 19.804 1.00 81.94 91 GLU A CA 1
ATOM 697 C C . GLU A 1 91 ? -10.051 4.593 19.997 1.00 81.94 91 GLU A C 1
ATOM 699 O O . GLU A 1 91 ? -9.295 4.606 19.025 1.00 81.94 91 GLU A O 1
ATOM 704 N N . ASP A 1 92 ? -9.607 4.329 21.228 1.00 85.50 92 ASP A N 1
ATOM 705 C CA . ASP A 1 92 ? -8.190 4.087 21.522 1.00 85.50 92 ASP A CA 1
ATOM 706 C C . ASP A 1 92 ? -7.688 2.794 20.865 1.00 85.50 92 ASP A C 1
ATOM 708 O O . ASP A 1 92 ? -6.559 2.726 20.367 1.00 85.50 92 ASP A O 1
ATOM 712 N N . LYS A 1 93 ? -8.546 1.766 20.823 1.00 85.81 93 LYS A N 1
ATOM 713 C CA . LYS A 1 93 ? -8.289 0.516 20.105 1.00 85.81 93 LYS A CA 1
ATOM 714 C C . LYS A 1 93 ? -8.074 0.776 18.614 1.00 85.81 93 LYS A C 1
ATOM 716 O O . LYS A 1 93 ? -7.092 0.293 18.053 1.00 85.81 93 LYS A O 1
ATOM 721 N N . ASP A 1 94 ? -8.961 1.538 17.980 1.00 87.56 94 ASP A N 1
ATOM 722 C CA . ASP A 1 94 ? -8.880 1.849 16.551 1.00 87.56 94 ASP A CA 1
ATOM 723 C C . ASP A 1 94 ? -7.618 2.648 16.197 1.00 87.56 94 ASP A C 1
ATOM 725 O O . ASP A 1 94 ? -6.867 2.248 15.301 1.00 87.56 94 ASP A O 1
ATOM 729 N N . ALA A 1 95 ? -7.315 3.700 16.962 1.00 88.81 95 ALA A N 1
ATOM 730 C CA . ALA A 1 95 ? -6.123 4.521 16.758 1.00 88.81 95 ALA A CA 1
ATOM 731 C C . ALA A 1 95 ? -4.817 3.718 16.920 1.00 88.81 95 ALA A C 1
ATOM 733 O O . ALA A 1 95 ? -3.849 3.909 16.171 1.00 88.81 95 ALA A O 1
ATOM 734 N N . GLN A 1 96 ? -4.779 2.785 17.877 1.00 89.62 96 GLN A N 1
ATOM 735 C CA . GLN A 1 96 ? -3.614 1.929 18.089 1.00 89.62 96 GLN A CA 1
ATOM 736 C C . GLN A 1 96 ? -3.431 0.918 16.948 1.00 89.62 96 GLN A C 1
ATOM 738 O O . GLN A 1 96 ? -2.312 0.773 16.449 1.00 89.62 96 GLN A O 1
ATOM 743 N N . VAL A 1 97 ? -4.506 0.269 16.482 1.00 89.94 97 VAL A N 1
ATOM 744 C CA . VAL A 1 97 ? -4.450 -0.645 15.323 1.00 89.94 97 VAL A CA 1
ATOM 745 C C . VAL A 1 97 ? -3.980 0.092 14.074 1.00 89.94 97 VAL A C 1
ATOM 747 O O . VAL A 1 97 ? -3.147 -0.427 13.333 1.00 89.94 97 VAL A O 1
ATOM 750 N N . GLU A 1 98 ? -4.474 1.306 13.851 1.00 91.50 98 GLU A N 1
ATOM 751 C CA . GLU A 1 98 ? -4.078 2.130 12.713 1.00 91.50 98 GLU A CA 1
ATOM 752 C C . GLU A 1 98 ? -2.593 2.501 12.756 1.00 91.50 98 GLU A C 1
ATOM 754 O O . GLU A 1 98 ? -1.878 2.307 11.772 1.00 91.50 98 GLU A O 1
ATOM 759 N N . THR A 1 99 ? -2.099 2.940 13.915 1.00 91.62 99 THR A N 1
ATOM 760 C CA . THR A 1 99 ? -0.676 3.257 14.108 1.00 91.62 99 THR A CA 1
ATOM 761 C C . THR A 1 99 ? 0.207 2.043 13.815 1.00 91.62 99 THR A C 1
ATOM 763 O O . THR A 1 99 ? 1.219 2.153 13.120 1.00 91.62 99 THR A O 1
ATOM 766 N N . MET A 1 100 ? -0.193 0.864 14.300 1.00 90.38 100 MET A N 1
ATOM 767 C CA . MET A 1 100 ? 0.520 -0.384 14.030 1.00 90.38 100 MET A CA 1
ATOM 768 C C . MET A 1 100 ? 0.486 -0.734 12.543 1.00 90.38 100 MET A C 1
ATOM 770 O O . MET A 1 100 ? 1.520 -1.091 11.985 1.00 90.38 100 MET A O 1
ATOM 774 N N . LEU A 1 101 ? -0.671 -0.612 11.887 1.00 91.56 101 LEU A N 1
ATOM 775 C CA . LEU A 1 101 ? -0.823 -0.902 10.462 1.00 91.56 101 LEU A CA 1
ATOM 776 C C . LEU A 1 101 ? 0.104 -0.028 9.616 1.00 91.56 101 LEU A C 1
ATOM 778 O O . LEU A 1 101 ? 0.814 -0.553 8.760 1.00 91.56 101 LEU A O 1
ATOM 782 N N . VAL A 1 102 ? 0.142 1.277 9.887 1.00 93.56 102 VAL A N 1
ATOM 783 C CA . VAL A 1 102 ? 1.016 2.220 9.177 1.00 93.56 102 VAL A CA 1
ATOM 784 C C . VAL A 1 102 ? 2.490 1.858 9.365 1.00 93.56 102 VAL A C 1
ATOM 786 O O . VAL A 1 102 ? 3.221 1.790 8.379 1.00 93.56 102 VAL A O 1
ATOM 789 N N . ASP A 1 103 ? 2.924 1.554 10.591 1.00 91.19 103 ASP A N 1
ATOM 790 C CA . ASP A 1 103 ? 4.302 1.119 10.872 1.00 91.19 103 ASP A CA 1
ATOM 791 C C . ASP A 1 103 ? 4.658 -0.183 10.131 1.00 91.19 103 ASP A C 1
ATOM 793 O O . ASP A 1 103 ? 5.730 -0.287 9.530 1.00 91.19 103 ASP A O 1
ATOM 797 N N . ARG A 1 104 ? 3.748 -1.166 10.080 1.00 89.44 104 ARG A N 1
ATOM 798 C CA . ARG A 1 104 ? 3.993 -2.417 9.342 1.00 89.44 104 ARG A CA 1
ATOM 799 C C . ARG A 1 104 ? 4.061 -2.205 7.836 1.00 89.44 104 ARG A C 1
ATOM 801 O O . ARG A 1 104 ? 4.915 -2.801 7.182 1.00 89.44 104 ARG A O 1
ATOM 808 N N . VAL A 1 105 ? 3.205 -1.348 7.285 1.00 91.12 105 VAL A N 1
ATOM 809 C CA . VAL A 1 105 ? 3.248 -0.984 5.862 1.00 91.12 105 VAL A CA 1
ATOM 810 C C . VAL A 1 105 ? 4.541 -0.239 5.535 1.00 91.12 105 VAL A C 1
ATOM 812 O O . VAL A 1 105 ? 5.183 -0.564 4.539 1.00 91.12 105 VAL A O 1
ATOM 815 N N . ALA A 1 106 ? 4.973 0.698 6.382 1.00 90.69 106 ALA A N 1
ATOM 816 C CA . ALA A 1 106 ? 6.237 1.409 6.200 1.00 90.69 106 ALA A CA 1
ATOM 817 C C . ALA A 1 106 ? 7.422 0.432 6.152 1.00 90.69 106 ALA A C 1
ATOM 819 O O . ALA A 1 106 ? 8.167 0.415 5.174 1.00 90.69 106 ALA A O 1
ATOM 820 N N . ARG A 1 107 ? 7.520 -0.482 7.126 1.00 87.56 107 ARG A N 1
ATOM 821 C CA . ARG A 1 107 ? 8.555 -1.533 7.141 1.00 87.56 107 ARG A CA 1
ATOM 822 C C . ARG A 1 107 ? 8.477 -2.459 5.931 1.00 87.56 107 ARG A C 1
ATOM 824 O O . ARG A 1 107 ? 9.499 -2.965 5.463 1.00 87.56 107 ARG A O 1
ATOM 831 N N . PHE A 1 108 ? 7.276 -2.719 5.417 1.00 87.62 108 PHE A N 1
ATOM 832 C CA . PHE A 1 108 ? 7.103 -3.540 4.221 1.00 87.62 108 PHE A CA 1
ATOM 833 C C . PHE A 1 108 ? 7.731 -2.860 3.009 1.00 87.62 108 PHE A C 1
ATOM 835 O O . PHE A 1 108 ? 8.514 -3.494 2.306 1.00 87.62 108 PHE A O 1
ATOM 842 N N . LEU A 1 109 ? 7.465 -1.569 2.826 1.00 88.75 109 LEU A N 1
ATOM 843 C CA . LEU A 1 109 ? 8.032 -0.773 1.741 1.00 88.75 109 LEU A CA 1
ATOM 844 C C . LEU A 1 109 ? 9.541 -0.535 1.901 1.00 88.75 109 LEU A C 1
ATOM 846 O O . LEU A 1 109 ? 10.251 -0.478 0.906 1.00 88.75 109 LEU A O 1
ATOM 850 N N . GLU A 1 110 ? 10.052 -0.449 3.130 1.00 86.69 110 GLU A N 1
ATOM 851 C CA . GLU A 1 110 ? 11.498 -0.369 3.389 1.00 86.69 110 GLU A CA 1
ATOM 852 C C . GLU A 1 110 ? 12.228 -1.678 3.063 1.00 86.69 110 GLU A C 1
ATOM 854 O O . GLU A 1 110 ? 13.378 -1.663 2.626 1.00 86.69 110 GLU A O 1
ATOM 859 N N . SER A 1 111 ? 11.570 -2.821 3.277 1.00 84.12 111 SER A N 1
ATOM 860 C CA . SER A 1 111 ? 12.168 -4.149 3.088 1.00 84.12 111 SER A CA 1
ATOM 861 C C . SER A 1 111 ? 11.911 -4.771 1.715 1.00 84.12 111 SER A C 1
ATOM 863 O O . SER A 1 111 ? 12.511 -5.803 1.408 1.00 84.12 111 SER A O 1
ATOM 865 N N . HIS A 1 112 ? 11.046 -4.185 0.884 1.00 87.81 112 HIS A N 1
ATOM 866 C CA . HIS A 1 112 ? 10.706 -4.702 -0.442 1.00 87.81 112 HIS A CA 1
ATOM 867 C C . HIS A 1 112 ? 10.952 -3.654 -1.524 1.00 87.81 112 HIS A C 1
ATOM 869 O O . HIS A 1 112 ? 10.471 -2.529 -1.451 1.00 87.81 112 HIS A O 1
ATOM 875 N N . THR A 1 113 ? 11.644 -4.058 -2.584 1.00 88.81 113 THR A N 1
ATOM 876 C CA . THR A 1 113 ? 11.817 -3.266 -3.801 1.00 88.81 113 THR A CA 1
ATOM 877 C C . THR A 1 113 ? 10.888 -3.776 -4.889 1.00 88.81 113 THR A C 1
ATOM 879 O O . THR A 1 113 ? 10.723 -4.979 -5.088 1.00 88.81 113 THR A O 1
ATOM 882 N N . LEU A 1 114 ? 10.313 -2.848 -5.646 1.00 91.12 114 LEU A N 1
ATOM 883 C CA . LEU A 1 114 ? 9.528 -3.159 -6.831 1.00 91.12 114 LEU A CA 1
ATOM 884 C C . LEU A 1 114 ? 10.465 -3.518 -7.998 1.00 91.12 114 LEU A C 1
ATOM 886 O O . LEU A 1 114 ? 11.236 -2.690 -8.479 1.00 91.12 114 LEU A O 1
ATOM 890 N N . GLN A 1 115 ? 10.394 -4.765 -8.452 1.00 90.25 115 GLN A N 1
ATOM 891 C CA . GLN A 1 115 ? 11.099 -5.293 -9.613 1.00 90.25 115 GLN A CA 1
ATOM 892 C C . GLN A 1 115 ? 10.160 -5.327 -10.823 1.00 90.25 115 GLN A C 1
ATOM 894 O O . GLN A 1 115 ? 9.108 -5.965 -10.796 1.00 90.25 115 GLN A O 1
ATOM 899 N N . LEU A 1 116 ? 10.580 -4.646 -11.891 1.00 91.38 116 LEU A N 1
ATOM 900 C CA . LEU A 1 116 ? 9.906 -4.621 -13.187 1.00 91.38 116 LEU A CA 1
ATOM 901 C C . LEU A 1 116 ? 10.670 -5.507 -14.173 1.00 91.38 116 LEU A C 1
ATOM 903 O O . LEU A 1 116 ? 11.836 -5.246 -14.475 1.00 91.38 116 LEU A O 1
ATOM 907 N N . LYS A 1 117 ? 10.013 -6.535 -14.699 1.00 88.31 117 LYS A N 1
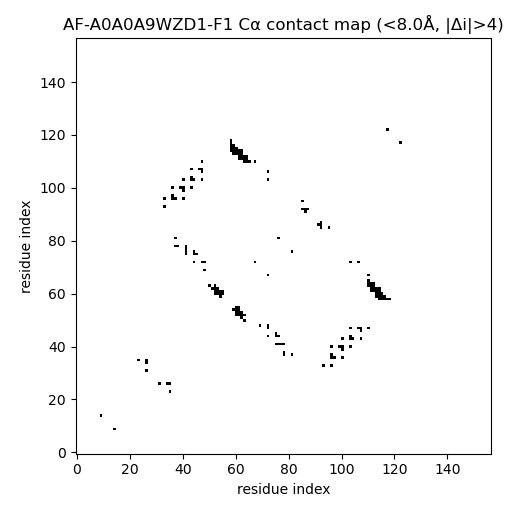ATOM 908 C CA . LYS A 1 117 ? 10.514 -7.394 -15.767 1.00 88.31 117 LYS A CA 1
ATOM 909 C C . LYS A 1 117 ? 9.758 -7.062 -17.048 1.00 88.31 117 LYS A C 1
ATOM 911 O O . LYS A 1 117 ? 8.572 -7.337 -17.171 1.00 88.31 117 LYS A O 1
ATOM 916 N N . VAL A 1 118 ? 10.461 -6.459 -18.001 1.00 85.44 118 VAL A N 1
ATOM 917 C CA . VAL A 1 118 ? 9.884 -6.113 -19.304 1.00 85.44 118 VAL A CA 1
ATOM 918 C C . VAL A 1 118 ? 9.846 -7.367 -20.188 1.00 85.44 118 VAL A C 1
ATOM 920 O O . VAL A 1 118 ? 10.902 -7.981 -20.377 1.00 85.44 118 VAL A O 1
ATOM 923 N N . PRO A 1 119 ? 8.683 -7.746 -20.747 1.00 81.06 119 PRO A N 1
ATOM 924 C CA . PRO A 1 119 ? 8.581 -8.861 -21.685 1.00 81.06 119 PRO A CA 1
ATOM 925 C C . PRO A 1 119 ? 9.386 -8.610 -22.967 1.00 81.06 119 PRO A C 1
ATOM 927 O O . PRO A 1 119 ? 9.466 -7.479 -23.456 1.00 81.06 119 PRO A O 1
ATOM 930 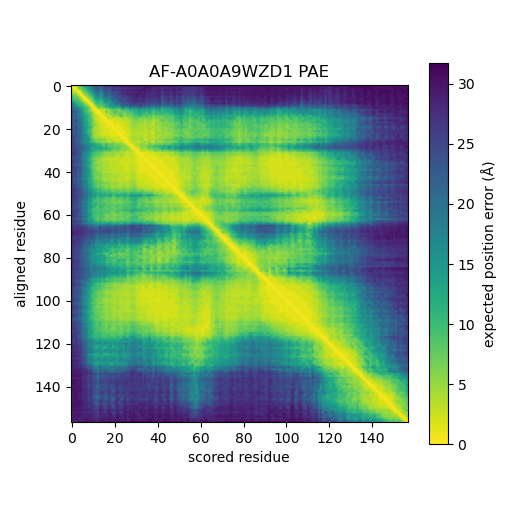N N . GLU A 1 120 ? 9.957 -9.665 -23.554 1.00 80.12 120 GLU A N 1
ATOM 931 C CA . GLU A 1 120 ? 10.758 -9.545 -24.784 1.00 80.12 120 GLU A CA 1
ATOM 932 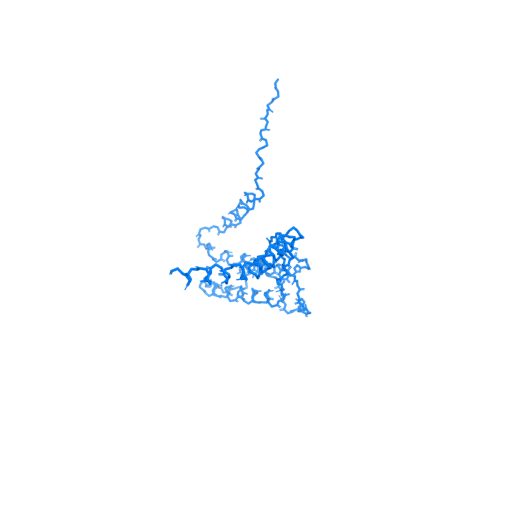C C . GLU A 1 120 ? 9.953 -8.984 -25.968 1.00 80.12 120 GLU A C 1
ATOM 934 O O . GLU A 1 120 ? 10.495 -8.230 -26.782 1.00 80.12 120 GLU A O 1
ATOM 939 N N . GLU A 1 121 ? 8.650 -9.275 -26.029 1.00 80.06 121 GLU A N 1
ATOM 940 C CA . GLU A 1 121 ? 7.747 -8.750 -27.058 1.00 80.06 121 GLU A CA 1
ATOM 941 C C . GLU A 1 121 ? 7.689 -7.215 -27.032 1.00 80.06 121 GLU A C 1
ATOM 943 O O . GLU A 1 121 ? 7.893 -6.565 -28.060 1.00 80.06 121 GLU A O 1
ATOM 948 N N . SER A 1 122 ? 7.555 -6.613 -25.845 1.00 81.00 122 SER A N 1
ATOM 949 C CA . SER A 1 122 ? 7.541 -5.154 -25.682 1.00 81.00 122 SER A CA 1
ATOM 950 C C . SER A 1 122 ? 8.884 -4.518 -26.061 1.00 81.00 122 SER A C 1
ATOM 952 O O . SER A 1 122 ? 8.930 -3.420 -26.618 1.00 81.00 122 SER A O 1
ATOM 954 N N . ILE A 1 123 ? 10.003 -5.208 -25.815 1.00 83.81 123 ILE A N 1
ATOM 955 C CA . ILE A 1 123 ? 11.336 -4.729 -26.217 1.00 83.81 123 ILE A CA 1
ATOM 956 C C . ILE A 1 123 ? 11.460 -4.708 -27.747 1.00 83.81 123 ILE A C 1
ATOM 958 O O . ILE A 1 123 ? 12.047 -3.774 -28.305 1.00 83.81 123 ILE A O 1
ATOM 962 N N . SER A 1 124 ? 10.907 -5.712 -28.433 1.00 82.12 124 SER A N 1
ATOM 963 C CA . SER A 1 124 ? 10.887 -5.790 -29.898 1.00 82.12 124 SER A CA 1
ATOM 964 C C . SER A 1 124 ? 10.115 -4.621 -30.518 1.00 82.12 124 SER A C 1
ATOM 966 O O . SER A 1 124 ? 10.616 -3.948 -31.426 1.00 82.12 124 SER A O 1
ATOM 968 N N . GLU A 1 125 ? 8.942 -4.299 -29.970 1.00 82.25 125 GLU A N 1
ATOM 969 C CA . GLU A 1 125 ? 8.123 -3.169 -30.418 1.00 82.25 125 GLU A CA 1
ATOM 970 C C . GLU A 1 125 ? 8.824 -1.823 -30.215 1.00 82.25 125 GLU A C 1
ATOM 972 O O . GLU A 1 125 ? 8.877 -0.995 -31.132 1.00 82.25 125 GLU A O 1
ATOM 977 N N . VAL A 1 126 ? 9.442 -1.617 -29.047 1.00 84.88 126 VAL A N 1
ATOM 978 C CA . VAL A 1 126 ? 10.209 -0.396 -28.768 1.00 84.88 126 VAL A CA 1
ATOM 979 C C . VAL A 1 126 ? 11.379 -0.266 -29.745 1.00 84.88 126 VAL A C 1
ATOM 981 O O . VAL A 1 126 ? 11.573 0.806 -30.322 1.00 84.88 126 VAL A O 1
ATOM 984 N N . ARG A 1 127 ? 12.131 -1.340 -30.011 1.00 83.19 127 ARG A N 1
ATOM 985 C CA . ARG A 1 127 ? 13.230 -1.321 -30.995 1.00 83.19 127 ARG A CA 1
ATOM 986 C C . ARG A 1 127 ? 12.741 -0.965 -32.396 1.00 83.19 127 ARG A C 1
ATOM 988 O O . ARG A 1 127 ? 13.315 -0.076 -33.026 1.00 83.19 127 ARG A O 1
ATOM 995 N N . LYS A 1 128 ? 11.642 -1.5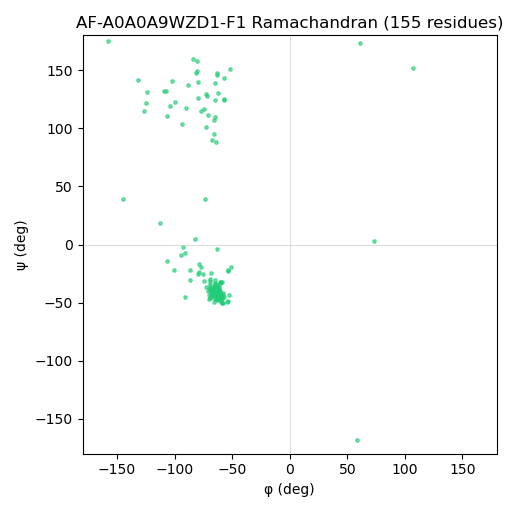76 -32.841 1.00 83.44 128 LYS A N 1
ATOM 996 C CA . LYS A 1 128 ? 11.011 -1.267 -34.128 1.00 83.44 128 LYS A CA 1
ATOM 997 C C . LYS A 1 128 ? 10.603 0.209 -34.218 1.00 83.44 128 LYS A C 1
ATOM 999 O O . LYS A 1 128 ? 10.929 0.872 -35.201 1.00 83.44 128 LYS A O 1
ATOM 1004 N N . SER A 1 129 ? 9.989 0.755 -33.165 1.00 78.38 129 SER A N 1
ATOM 1005 C CA . SER A 1 129 ? 9.595 2.171 -33.107 1.00 78.38 129 SER A CA 1
ATOM 1006 C C . SER A 1 129 ? 10.795 3.132 -33.201 1.00 78.38 129 SER A C 1
ATOM 1008 O O . SER A 1 129 ? 10.741 4.158 -33.888 1.00 78.38 129 SER A O 1
ATOM 1010 N N . LEU A 1 130 ? 11.922 2.784 -32.566 1.00 82.25 130 LEU A N 1
ATOM 1011 C CA . LEU A 1 130 ? 13.152 3.578 -32.587 1.00 82.25 130 LEU A CA 1
ATOM 1012 C C . LEU A 1 130 ? 13.827 3.549 -33.964 1.00 82.25 130 LEU A C 1
ATOM 1014 O O . LEU A 1 130 ? 14.344 4.577 -34.423 1.00 82.25 130 LEU A O 1
ATOM 1018 N N . ASP A 1 131 ? 13.812 2.402 -34.639 1.00 80.50 131 ASP A N 1
ATOM 1019 C CA . ASP A 1 131 ? 14.354 2.267 -35.991 1.00 80.50 131 ASP A CA 1
ATOM 1020 C C . ASP A 1 131 ? 13.500 3.006 -37.027 1.00 80.50 131 ASP A C 1
ATOM 1022 O O . ASP A 1 131 ? 14.041 3.719 -37.882 1.00 80.50 131 ASP A O 1
ATOM 1026 N N . GLU A 1 132 ? 12.173 2.967 -36.896 1.00 70.06 132 GLU A N 1
ATOM 1027 C CA . GLU A 1 132 ? 11.257 3.771 -37.711 1.00 70.06 132 GLU A CA 1
ATOM 1028 C C . GLU A 1 132 ? 11.481 5.285 -37.507 1.00 70.06 132 GLU A C 1
ATOM 1030 O O . GLU A 1 132 ? 11.532 6.055 -38.478 1.00 70.06 132 GLU A O 1
ATOM 1035 N N . ALA A 1 133 ? 11.729 5.728 -36.267 1.00 68.12 133 ALA A N 1
ATOM 1036 C CA . ALA A 1 133 ? 12.053 7.123 -35.958 1.00 68.12 133 ALA A CA 1
ATOM 1037 C C . ALA A 1 133 ? 13.403 7.574 -36.556 1.00 68.12 133 ALA A C 1
ATOM 1039 O O . ALA A 1 133 ? 13.529 8.698 -37.064 1.00 68.12 133 ALA A O 1
ATOM 1040 N N . ARG A 1 134 ? 14.425 6.705 -36.563 1.00 68.44 134 ARG A N 1
ATOM 1041 C CA . ARG A 1 134 ? 15.708 6.974 -37.243 1.00 68.44 134 ARG A CA 1
ATOM 1042 C C . ARG A 1 134 ? 15.564 6.978 -38.767 1.00 68.44 134 ARG A C 1
ATOM 1044 O O . ARG A 1 134 ? 16.199 7.802 -39.435 1.00 68.44 134 ARG A O 1
ATOM 1051 N N . GLY A 1 135 ? 14.700 6.125 -39.317 1.00 62.69 135 GLY A N 1
ATOM 1052 C CA . GLY A 1 135 ? 14.374 6.082 -40.743 1.00 62.69 135 GLY A CA 1
ATOM 1053 C C . GLY A 1 135 ? 13.788 7.400 -41.260 1.00 62.69 135 GLY A C 1
ATOM 1054 O O . GLY A 1 135 ? 14.223 7.907 -42.301 1.00 62.69 135 GLY A O 1
ATOM 1055 N N . ARG A 1 136 ? 12.882 8.033 -40.499 1.00 61.28 136 ARG A N 1
ATOM 1056 C CA . ARG A 1 136 ? 12.307 9.342 -40.869 1.00 61.28 136 ARG A CA 1
ATOM 1057 C C . ARG A 1 136 ? 13.342 10.467 -40.924 1.00 61.28 136 ARG A C 1
ATOM 1059 O O . ARG A 1 136 ? 13.274 11.301 -41.825 1.00 61.28 136 ARG A O 1
ATOM 1066 N N . LYS A 1 137 ? 14.346 10.477 -40.036 1.00 60.00 137 LYS A N 1
ATOM 1067 C CA . LYS A 1 137 ? 15.430 11.483 -40.070 1.00 60.00 137 LYS A CA 1
ATOM 1068 C C . LYS A 1 137 ? 16.292 11.373 -41.333 1.00 60.00 137 LYS A C 1
ATOM 1070 O O . LYS A 1 137 ? 16.702 12.398 -41.875 1.00 60.00 137 LYS A O 1
ATOM 1075 N N . LYS A 1 138 ? 16.540 10.156 -41.839 1.00 61.25 138 LYS A N 1
ATOM 1076 C CA . LYS A 1 138 ? 17.236 9.953 -43.126 1.00 61.25 138 LYS A CA 1
ATOM 1077 C C . LYS A 1 138 ? 16.391 10.443 -44.306 1.00 61.25 138 LYS A C 1
ATOM 1079 O O . LYS A 1 138 ? 16.909 11.154 -45.163 1.00 61.25 138 LYS A O 1
ATOM 1084 N N . LYS A 1 139 ? 15.088 10.138 -44.314 1.00 61.84 139 LYS A N 1
ATOM 1085 C CA . LYS A 1 139 ? 14.141 10.607 -45.346 1.00 61.84 139 LYS A CA 1
ATOM 1086 C C . LYS A 1 139 ? 14.038 12.138 -45.379 1.00 61.84 139 LYS A C 1
ATOM 1088 O O . LYS A 1 139 ? 14.070 12.721 -46.456 1.00 61.84 139 LYS A O 1
ATOM 1093 N N . LEU A 1 140 ? 14.001 12.792 -44.215 1.00 67.06 140 LEU A N 1
ATOM 1094 C CA . LEU A 1 140 ? 13.954 14.254 -44.114 1.00 67.06 140 LEU A CA 1
ATOM 1095 C C . LEU A 1 140 ? 15.249 14.917 -44.613 1.00 67.06 140 LEU A C 1
ATOM 1097 O O . LEU A 1 140 ? 15.186 15.887 -45.362 1.00 67.06 140 LEU A O 1
ATOM 1101 N N . LYS A 1 141 ? 16.423 14.365 -44.268 1.00 67.75 141 LYS A N 1
ATOM 1102 C CA . LYS A 1 141 ? 17.714 14.846 -44.797 1.00 67.75 141 LYS A CA 1
ATOM 1103 C C . LYS A 1 141 ? 17.828 14.684 -46.315 1.00 67.75 141 LYS A C 1
ATOM 1105 O O . LYS A 1 141 ? 18.427 15.534 -46.960 1.00 67.75 141 LYS A O 1
ATOM 1110 N N . MET A 1 142 ? 17.248 13.625 -46.880 1.00 69.44 142 MET A N 1
ATOM 1111 C CA . MET A 1 142 ? 17.239 13.389 -48.327 1.00 69.44 142 MET A CA 1
ATOM 1112 C C . MET A 1 142 ? 16.253 14.308 -49.071 1.00 69.44 142 MET A C 1
ATOM 1114 O O . MET A 1 142 ? 16.519 14.694 -50.204 1.00 69.44 142 MET A O 1
ATOM 1118 N N . LEU A 1 143 ? 15.144 14.702 -48.433 1.00 72.12 143 LEU A N 1
ATOM 1119 C CA . LEU A 1 143 ? 14.155 15.632 -48.999 1.00 72.12 143 LEU A CA 1
ATOM 1120 C C . LEU A 1 143 ? 14.569 17.111 -48.907 1.00 72.12 143 LEU A C 1
ATOM 1122 O O . LEU A 1 143 ? 14.139 17.915 -49.733 1.00 72.12 143 LEU A O 1
ATOM 1126 N N . LEU A 1 144 ? 15.417 17.475 -47.942 1.00 78.38 144 LEU A N 1
ATOM 1127 C CA . LEU A 1 144 ? 15.910 18.843 -47.750 1.00 78.38 144 LEU A CA 1
ATOM 1128 C C . LEU A 1 144 ? 16.566 19.470 -49.006 1.00 78.38 144 LEU A C 1
ATOM 1130 O O . LEU A 1 144 ? 16.168 20.579 -49.368 1.00 78.38 144 LEU A O 1
ATOM 1134 N N . PRO A 1 145 ? 17.508 18.811 -49.717 1.00 77.44 145 PRO A N 1
ATOM 1135 C CA . PRO A 1 145 ? 18.089 19.372 -50.942 1.00 77.44 145 PRO A CA 1
ATOM 1136 C C . PRO A 1 145 ? 17.064 19.514 -52.078 1.00 77.44 145 PRO A C 1
ATOM 1138 O O . PRO A 1 145 ? 17.157 20.445 -52.876 1.00 77.44 145 PRO A O 1
ATOM 1141 N N . PHE A 1 146 ? 16.051 18.645 -52.132 1.00 80.19 146 PHE A N 1
ATOM 1142 C CA . PHE A 1 146 ? 14.995 18.722 -53.144 1.00 80.19 146 PHE A CA 1
ATOM 1143 C C . PHE A 1 146 ? 14.067 19.925 -52.910 1.00 80.19 146 PHE A C 1
ATOM 1145 O O . PHE A 1 146 ? 13.723 20.646 -53.846 1.00 80.19 146 PHE A O 1
ATOM 1152 N N . LEU A 1 147 ? 13.722 20.207 -51.648 1.00 77.44 147 LEU A N 1
ATOM 1153 C CA . LEU A 1 147 ? 12.974 21.412 -51.270 1.00 77.44 147 LEU A CA 1
ATOM 1154 C C . LEU A 1 147 ? 13.762 22.703 -51.535 1.00 77.44 147 LEU A C 1
ATOM 1156 O O . LEU A 1 147 ? 13.171 23.694 -51.965 1.00 77.44 147 LEU A O 1
ATOM 1160 N N . LEU A 1 148 ? 15.084 22.688 -51.334 1.00 78.62 148 LEU A N 1
ATOM 1161 C CA . LEU A 1 148 ? 15.959 23.817 -51.665 1.00 78.62 148 LEU A CA 1
ATOM 1162 C C . LEU A 1 148 ? 15.923 24.128 -53.173 1.00 78.62 148 LEU A C 1
ATOM 1164 O O . LEU A 1 148 ? 15.779 25.286 -53.561 1.00 78.62 148 LEU A O 1
ATOM 1168 N N . MET A 1 149 ? 15.978 23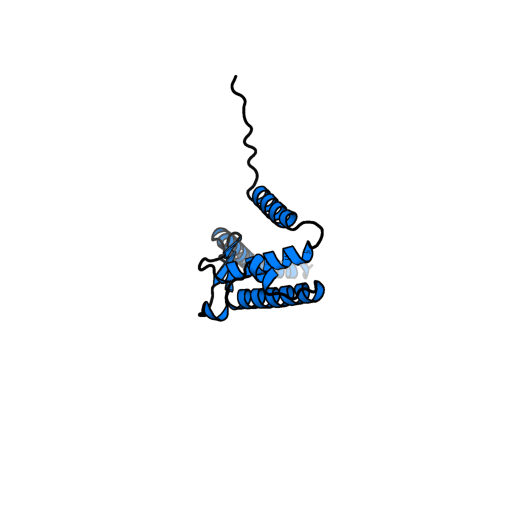.096 -54.026 1.00 77.31 149 MET A N 1
ATOM 1169 C CA . MET A 1 149 ? 15.867 23.262 -55.482 1.00 77.31 149 MET A CA 1
ATOM 1170 C C . MET A 1 149 ? 14.492 23.784 -55.921 1.00 77.31 149 MET A C 1
ATOM 1172 O O . MET A 1 149 ? 14.415 24.633 -56.809 1.00 77.31 149 MET A O 1
ATOM 1176 N N . LEU A 1 150 ? 13.403 23.323 -55.298 1.00 78.31 150 LEU A N 1
ATOM 1177 C CA . LEU A 1 150 ? 12.054 23.812 -55.610 1.00 78.31 150 LEU A CA 1
ATOM 1178 C C . LEU A 1 150 ? 11.860 25.286 -55.223 1.00 78.31 150 LEU A C 1
ATOM 1180 O O . LEU A 1 150 ? 11.234 26.034 -55.972 1.00 78.31 150 LEU A O 1
ATOM 1184 N N . LYS A 1 151 ? 12.433 25.731 -54.097 1.00 68.19 151 LYS A N 1
ATOM 1185 C CA . LYS A 1 151 ? 12.397 27.145 -53.683 1.00 68.19 151 LYS A CA 1
ATOM 1186 C C . LYS A 1 151 ? 13.154 28.058 -54.649 1.00 68.19 151 LYS A C 1
ATOM 1188 O O . LYS A 1 151 ? 12.682 29.158 -54.912 1.00 68.19 151 LYS A O 1
ATOM 1193 N N . LEU A 1 152 ? 14.269 27.595 -55.215 1.00 70.38 152 LEU A N 1
ATOM 1194 C CA . LEU A 1 152 ? 15.029 28.361 -56.208 1.00 70.38 152 LEU A CA 1
ATOM 1195 C C . LEU A 1 152 ? 14.278 28.507 -57.539 1.00 70.38 152 LEU A C 1
ATOM 1197 O O . LEU A 1 152 ? 14.295 29.588 -58.116 1.00 70.38 152 LEU A O 1
ATOM 1201 N N . LYS A 1 153 ? 13.553 27.473 -57.993 1.00 59.00 153 LYS A N 1
ATOM 1202 C CA . LYS A 1 153 ? 12.697 27.576 -59.192 1.00 59.00 153 LYS A CA 1
ATOM 1203 C C . LYS A 1 153 ? 11.473 28.476 -59.001 1.00 59.00 153 LYS A C 1
ATOM 1205 O O . LYS A 1 153 ? 11.011 29.068 -59.966 1.00 59.00 153 LYS A O 1
ATOM 1210 N N . ALA A 1 154 ? 10.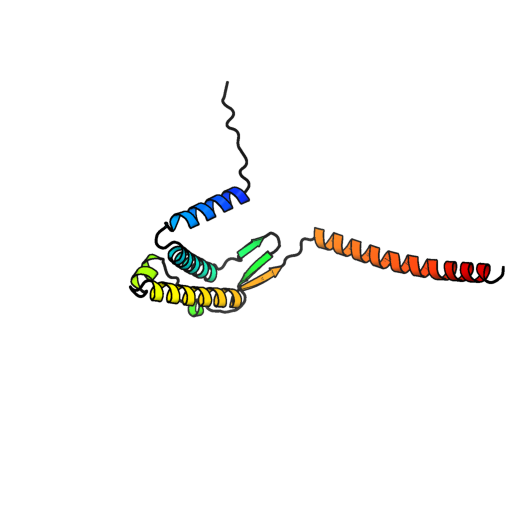946 28.578 -57.781 1.00 59.88 154 ALA A N 1
ATOM 1211 C CA . ALA A 1 154 ? 9.823 29.465 -57.472 1.00 59.88 154 ALA A CA 1
ATOM 1212 C C . ALA A 1 154 ? 10.236 30.940 -57.300 1.00 59.88 154 ALA A C 1
ATOM 1214 O O . ALA A 1 154 ? 9.376 31.808 -57.331 1.00 59.88 154 ALA A O 1
ATOM 1215 N N . ALA A 1 155 ? 11.529 31.224 -57.109 1.00 58.28 155 ALA A N 1
ATOM 1216 C CA . ALA A 1 155 ? 12.062 32.583 -56.990 1.00 58.28 155 ALA A CA 1
ATOM 1217 C C . ALA A 1 155 ? 12.552 33.169 -58.331 1.00 58.28 155 ALA A C 1
ATOM 1219 O O . ALA A 1 155 ? 13.009 34.307 -58.365 1.00 58.28 155 ALA A O 1
ATOM 1220 N N . SER A 1 156 ? 12.491 32.392 -59.419 1.00 53.91 156 SER A N 1
ATOM 1221 C CA . SER A 1 156 ? 12.926 32.794 -60.763 1.00 53.91 156 SER A CA 1
ATOM 1222 C C . SER A 1 156 ? 11.770 32.931 -61.768 1.00 53.91 156 SER A C 1
ATOM 1224 O O . SER A 1 156 ? 12.013 32.848 -62.972 1.00 53.91 156 SER A O 1
ATOM 1226 N N . LEU A 1 157 ? 10.531 33.060 -61.282 1.00 49.03 157 LEU A N 1
ATOM 1227 C CA . LEU A 1 157 ? 9.303 33.300 -62.050 1.00 49.03 157 LEU A CA 1
ATOM 1228 C C . LEU A 1 157 ? 8.672 34.618 -61.600 1.00 49.03 157 LEU A C 1
ATOM 1230 O O . LEU A 1 157 ? 8.651 34.847 -60.369 1.00 49.03 157 LEU A O 1
#

InterPro domains:
  IPR012464 Protein of unknown function DUF1676 [PF07898] (27-157)
  IPR012464 Protein of unknown function DUF1676 [PTHR21879] (15-155)

Radius of gyration: 29.38 Å; Cα contacts (8 Å, |Δi|>4): 92; chains: 1; bounding box: 49×72×88 Å

Organism: Lygus hesperus (NCBI:txid30085)

Solvent-accessible surface area (backbone atoms only — not comparable to full-atom values): 9247 Å² total; per-residue (Å²): 136,81,85,82,79,78,80,76,78,72,49,77,62,54,60,50,51,52,51,50,49,53,60,56,61,72,38,53,84,91,48,35,69,54,43,48,50,47,52,49,34,35,47,49,44,51,56,70,65,52,90,66,67,46,74,78,49,94,45,33,30,39,35,80,44,75,88,74,48,74,72,82,68,55,80,72,58,50,67,74,53,47,70,73,69,46,60,90,51,69,68,62,28,43,55,51,51,49,54,52,32,54,53,50,51,51,53,39,58,68,35,32,41,83,45,78,51,82,56,69,69,61,53,52,51,53,51,51,53,53,50,53,55,54,50,51,56,55,53,50,62,64,45,48,63,54,52,53,54,51,53,54,59,64,71,73,110

Mean predicted aligned error: 14.05 Å

Foldseek 3Di:
DDDDPDPPPDDPVNVVVVVVVVVQVVQDDPCSPQSVLLVLLLVLLVVLPDQDWADPDVQKIWHFDDPPDVVVSPDRDDPVNLVVVFDPDPVRSSVVSVVSSVVSVVVSPVGIDIGGDDDPVVVVVVVVVVVVVVVVVVVVVVCVVVVVVVVVVVVVD

Sequence (157 aa):
GYPTTQEEASSPLEDGFDSAYKWVQGCGDKDFGLCLKMRALTYVDRALRRPDNIEVTDGVSLVRTGEVSREMNGRALSEAELENSLPKDAEDKDAQVETMLVDRVARFLESHTLQLKVPEESISEVRKSLDEARGRKKKLKMLLPFLLMLKLKAASL

Secondary structure (DSSP, 8-state):
-----------HHHHHHHHHHHHHHTT-STTHHHHHHHHHHHHHHHHTT--S-EEEETTEEEEE-S---TTTT-----HHHHHHHS-SSHHHHHHHHHHHHHHHHHHHHHHEEEEE---HHHHHHHHHHHHHHHHHHHHHHHHHHHHHHHHHHHT--

Nearest PDB structures (foldseek):
  4ppm-assembly1_A  TM=1.960E-01  e=8.845E+00  Serratia sp. FS14

pLDDT: mean 77.34, std 13.57, range [31.97, 93.56]